Protein AF-A0A3N5R947-F1 (afdb_monomer)

Structure (mmCIF, N/CA/C/O backbone):
data_AF-A0A3N5R947-F1
#
_entry.id   AF-A0A3N5R947-F1
#
loop_
_atom_site.group_PDB
_atom_site.id
_atom_site.type_symbol
_atom_site.label_atom_id
_atom_site.label_alt_id
_atom_site.label_comp_id
_atom_site.label_asym_id
_atom_site.label_entity_id
_atom_site.label_seq_id
_atom_site.pdbx_PDB_ins_code
_atom_site.Cartn_x
_atom_site.Cartn_y
_atom_site.Cartn_z
_atom_site.occupancy
_atom_site.B_iso_or_equiv
_atom_site.auth_seq_id
_atom_site.auth_comp_id
_atom_site.auth_asym_id
_atom_site.auth_atom_id
_atom_site.pdbx_PDB_model_num
ATOM 1 N N . MET A 1 1 ? 16.769 -9.281 -31.457 1.00 62.62 1 MET A N 1
ATOM 2 C CA . MET A 1 1 ? 15.915 -8.211 -30.897 1.00 62.62 1 MET A CA 1
ATOM 3 C C . MET A 1 1 ? 16.842 -7.136 -30.352 1.00 62.62 1 MET A C 1
ATOM 5 O O . MET A 1 1 ? 17.640 -7.441 -29.478 1.00 62.62 1 MET A O 1
ATOM 9 N N . ASN A 1 2 ? 16.855 -5.943 -30.951 1.00 82.00 2 ASN A N 1
ATOM 10 C CA . ASN A 1 2 ? 17.850 -4.909 -30.638 1.00 82.00 2 ASN A CA 1
ATOM 11 C C . ASN A 1 2 ? 17.628 -4.403 -29.207 1.00 82.00 2 ASN A C 1
ATOM 13 O O . ASN A 1 2 ? 16.502 -4.042 -28.869 1.00 82.00 2 ASN A O 1
ATOM 17 N N . ALA A 1 3 ? 18.675 -4.366 -28.377 1.00 84.38 3 ALA A N 1
ATOM 18 C CA . ALA A 1 3 ? 18.575 -3.989 -26.960 1.00 84.38 3 ALA A CA 1
ATOM 19 C C . ALA A 1 3 ? 17.883 -2.627 -26.745 1.00 84.38 3 ALA A C 1
ATOM 21 O O . ALA A 1 3 ? 17.118 -2.453 -25.802 1.00 84.38 3 ALA A O 1
ATOM 22 N N . VAL A 1 4 ? 18.073 -1.696 -27.685 1.00 88.44 4 VAL A N 1
ATOM 23 C CA . VAL A 1 4 ? 17.429 -0.375 -27.692 1.00 88.44 4 VAL A CA 1
ATOM 24 C C . VAL A 1 4 ? 15.906 -0.476 -27.848 1.00 88.44 4 VAL A C 1
ATOM 26 O O . VAL A 1 4 ? 15.169 0.201 -27.141 1.00 88.44 4 VAL A O 1
ATOM 29 N N . LEU A 1 5 ? 15.414 -1.357 -28.725 1.00 89.88 5 LEU A N 1
ATOM 30 C CA . LEU A 1 5 ? 13.975 -1.558 -28.929 1.00 89.88 5 LEU A CA 1
ATOM 31 C C . LEU A 1 5 ? 13.323 -2.173 -27.681 1.00 89.88 5 LEU A C 1
ATOM 33 O O . LEU A 1 5 ? 12.257 -1.735 -27.259 1.00 89.88 5 LEU A O 1
ATOM 37 N N . ALA A 1 6 ? 13.991 -3.152 -27.061 1.00 88.06 6 ALA A N 1
ATOM 38 C CA . ALA A 1 6 ? 13.522 -3.760 -25.818 1.00 88.06 6 ALA A CA 1
ATOM 39 C C . ALA A 1 6 ? 13.446 -2.736 -24.673 1.00 88.06 6 ALA A C 1
ATOM 41 O O . ALA A 1 6 ? 12.478 -2.746 -23.917 1.00 88.06 6 ALA A O 1
ATOM 42 N N . PHE A 1 7 ? 14.416 -1.817 -24.585 1.00 89.62 7 PHE A N 1
ATOM 43 C CA . PHE A 1 7 ? 14.416 -0.752 -23.582 1.00 89.62 7 PHE A CA 1
ATOM 44 C C . PHE A 1 7 ? 13.182 0.148 -23.697 1.00 89.62 7 PHE A C 1
ATOM 46 O O . PHE A 1 7 ? 12.477 0.340 -22.709 1.00 89.62 7 PHE A O 1
ATOM 53 N N . PHE A 1 8 ? 12.874 0.644 -24.900 1.00 92.50 8 PHE A N 1
ATOM 54 C CA . PHE A 1 8 ? 11.697 1.491 -25.098 1.00 92.50 8 PHE A CA 1
ATOM 55 C C . PHE A 1 8 ? 10.398 0.746 -24.782 1.00 92.50 8 PHE A C 1
ATOM 57 O O . PHE A 1 8 ? 9.543 1.292 -24.089 1.00 9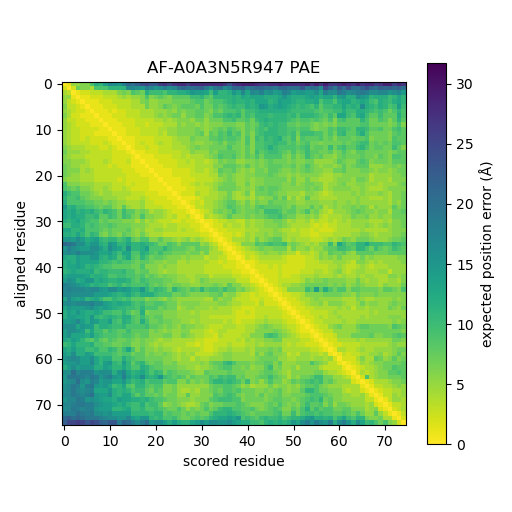2.50 8 PHE A O 1
ATOM 64 N N . ILE A 1 9 ? 10.262 -0.510 -25.217 1.00 91.81 9 ILE A N 1
ATOM 65 C CA . ILE A 1 9 ? 9.064 -1.313 -24.934 1.00 91.81 9 ILE A CA 1
ATOM 66 C C . ILE A 1 9 ? 8.870 -1.470 -23.426 1.00 91.81 9 ILE A C 1
ATOM 68 O O . ILE A 1 9 ? 7.801 -1.142 -22.923 1.00 91.81 9 ILE A O 1
ATOM 72 N N . VAL A 1 10 ? 9.892 -1.920 -22.693 1.00 91.19 10 VAL A N 1
ATOM 73 C CA . VAL A 1 10 ? 9.794 -2.124 -21.238 1.00 91.19 10 VAL A CA 1
ATOM 74 C C . VAL A 1 10 ? 9.555 -0.805 -20.503 1.00 91.19 10 VAL A C 1
ATOM 76 O O . VAL A 1 10 ? 8.780 -0.783 -19.553 1.00 91.19 10 VAL A O 1
ATOM 79 N N . PHE A 1 11 ? 10.152 0.302 -20.954 1.00 91.31 11 PHE A N 1
ATOM 80 C CA . PHE A 1 11 ? 9.939 1.624 -20.366 1.00 91.31 11 PHE A CA 1
ATOM 81 C C . PHE A 1 11 ? 8.470 2.063 -20.450 1.00 91.31 11 PHE A C 1
ATOM 83 O O . PHE A 1 11 ? 7.869 2.411 -19.433 1.00 91.31 11 PHE A O 1
ATOM 90 N N . PHE A 1 12 ? 7.862 1.978 -21.637 1.00 92.56 12 PHE A N 1
ATOM 91 C CA . PHE A 1 12 ? 6.449 2.320 -21.810 1.00 92.56 12 PHE A CA 1
ATOM 92 C C . PHE A 1 12 ? 5.519 1.321 -21.113 1.00 92.56 12 PHE A C 1
ATOM 94 O O . PHE A 1 12 ? 4.534 1.727 -20.498 1.00 92.56 12 PHE 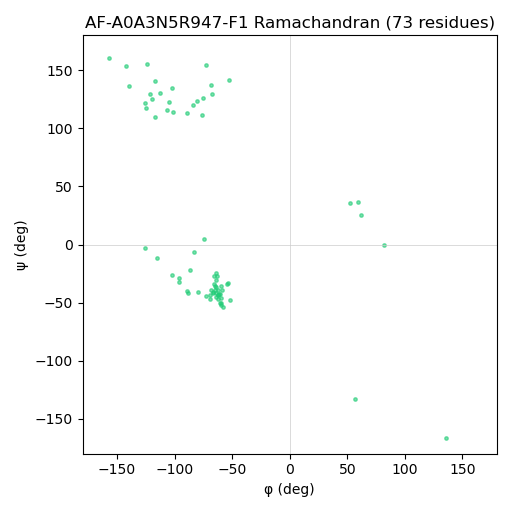A O 1
ATOM 101 N N . LEU A 1 13 ? 5.844 0.025 -21.152 1.00 92.25 13 LEU A N 1
ATOM 102 C CA . LEU A 1 13 ? 5.048 -1.006 -20.487 1.00 92.25 13 LEU A CA 1
ATOM 103 C C . LEU A 1 13 ? 5.070 -0.836 -18.964 1.00 92.25 13 LEU A C 1
ATOM 105 O O . LEU A 1 13 ? 4.039 -0.995 -18.320 1.00 92.25 13 LEU A O 1
ATOM 109 N N . SER A 1 14 ? 6.217 -0.467 -18.389 1.00 90.44 14 SER A N 1
ATOM 110 C CA . SER A 1 14 ? 6.368 -0.207 -16.955 1.00 90.44 14 SER A CA 1
ATOM 111 C C . SER A 1 14 ? 5.435 0.909 -16.483 1.00 90.44 14 SER A C 1
ATOM 113 O O . SER A 1 14 ? 4.796 0.781 -15.441 1.00 90.44 14 SER A O 1
ATOM 115 N N . PHE A 1 15 ? 5.253 1.956 -17.294 1.00 90.81 15 PHE A N 1
ATOM 116 C CA . PHE A 1 15 ? 4.344 3.056 -16.96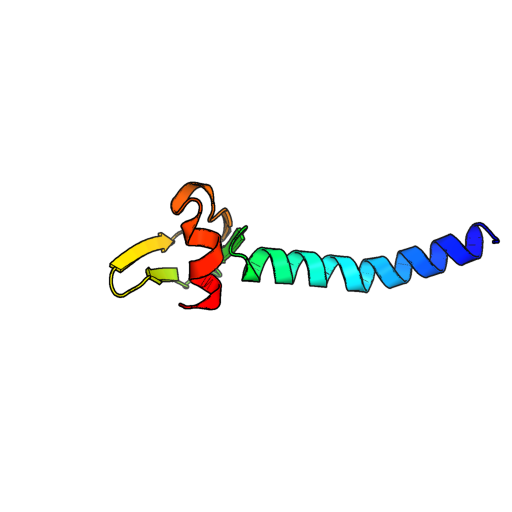7 1.00 90.81 15 PHE A CA 1
ATOM 117 C C . PHE A 1 15 ? 2.875 2.618 -16.863 1.00 90.81 15 PHE A C 1
ATOM 119 O O . PHE A 1 15 ? 2.109 3.229 -16.125 1.00 90.81 15 PHE A O 1
ATOM 126 N N . LEU A 1 16 ? 2.484 1.546 -17.562 1.00 90.69 16 LEU A N 1
ATOM 127 C CA . LEU A 1 16 ? 1.153 0.946 -17.452 1.00 90.69 16 LEU A CA 1
ATOM 128 C C . LEU A 1 16 ? 1.092 -0.129 -16.355 1.00 90.69 16 LEU A C 1
ATOM 130 O O . LEU A 1 16 ? 0.123 -0.203 -15.607 1.00 90.69 16 LEU A O 1
ATOM 134 N N . ILE A 1 17 ? 2.130 -0.954 -16.234 1.00 91.69 17 ILE A N 1
ATOM 135 C CA . ILE A 1 17 ? 2.178 -2.082 -15.299 1.00 91.69 17 ILE A CA 1
ATOM 136 C C . ILE A 1 17 ? 2.252 -1.606 -13.846 1.00 91.69 17 ILE A C 1
ATOM 138 O O . ILE A 1 17 ? 1.546 -2.144 -12.997 1.00 91.69 17 ILE A O 1
ATOM 142 N N . VAL A 1 18 ? 3.067 -0.593 -13.546 1.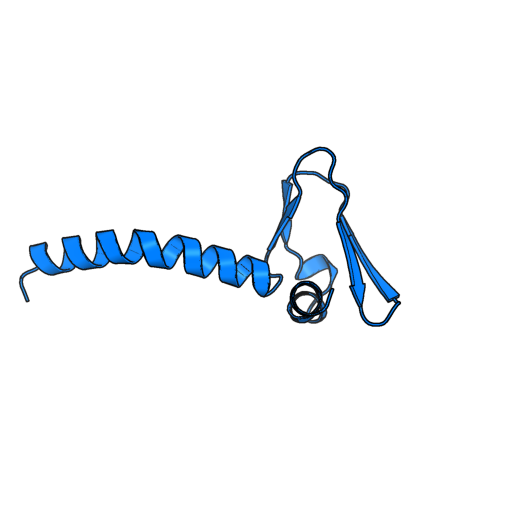00 90.94 18 VAL A N 1
ATOM 143 C CA . VAL A 1 18 ? 3.234 -0.069 -12.182 1.00 90.94 18 VAL A CA 1
ATOM 144 C C . VAL A 1 18 ? 1.909 0.409 -11.572 1.00 90.94 18 VAL A C 1
ATOM 146 O O . VAL A 1 18 ? 1.563 -0.086 -10.496 1.00 90.94 18 VAL A O 1
ATOM 149 N N . PRO A 1 19 ? 1.122 1.304 -12.207 1.00 88.75 19 PRO A N 1
ATOM 150 C CA . PRO A 1 19 ? -0.152 1.721 -11.634 1.00 88.75 19 PRO A CA 1
ATOM 151 C C . PRO A 1 19 ? -1.145 0.561 -11.551 1.00 88.75 19 PRO A C 1
ATOM 153 O O . PRO A 1 19 ? -1.859 0.473 -10.561 1.00 88.75 19 PRO A O 1
ATOM 156 N N . VAL A 1 20 ? -1.153 -0.370 -12.513 1.00 90.25 20 VAL A N 1
ATOM 157 C CA . VAL A 1 20 ? -2.032 -1.550 -12.465 1.00 90.25 20 VAL A CA 1
ATOM 158 C C . VAL A 1 20 ? -1.709 -2.435 -11.262 1.00 90.25 20 VAL A C 1
ATOM 160 O O . VAL A 1 20 ? -2.617 -2.800 -10.521 1.00 90.25 20 VAL A O 1
ATOM 163 N N . ILE A 1 21 ? -0.434 -2.743 -11.012 1.00 88.38 21 ILE A N 1
ATOM 164 C CA . ILE A 1 21 ? -0.019 -3.555 -9.858 1.00 88.38 21 ILE A CA 1
ATOM 165 C C . ILE A 1 21 ? -0.391 -2.862 -8.546 1.00 88.38 21 ILE A C 1
ATOM 167 O O . ILE A 1 21 ? -0.911 -3.507 -7.638 1.00 88.38 21 ILE A O 1
ATOM 171 N N . LEU A 1 22 ? -0.166 -1.551 -8.448 1.00 86.25 22 LEU A N 1
ATOM 172 C CA . LEU A 1 22 ? -0.528 -0.765 -7.269 1.00 86.25 22 LEU A CA 1
ATOM 173 C C . LEU A 1 22 ? -2.052 -0.744 -7.056 1.00 86.25 22 LEU A C 1
ATOM 175 O O . LEU A 1 22 ? -2.539 -1.014 -5.958 1.00 86.25 22 LEU A O 1
ATOM 179 N N . SER A 1 23 ? -2.833 -0.520 -8.113 1.00 84.50 23 SER A N 1
ATOM 180 C CA . SER A 1 23 ? -4.296 -0.573 -8.056 1.00 84.50 23 SER A CA 1
ATOM 181 C C . SER A 1 23 ? -4.813 -1.952 -7.649 1.00 84.50 23 SER A C 1
ATOM 183 O O . SER A 1 23 ? -5.706 -2.035 -6.810 1.00 84.50 23 SER A O 1
ATOM 185 N N . VAL A 1 24 ? -4.237 -3.032 -8.181 1.00 84.75 24 VAL A N 1
ATOM 186 C CA . VAL A 1 24 ? -4.590 -4.406 -7.796 1.00 84.75 24 VAL A CA 1
ATOM 187 C C . VAL A 1 24 ? -4.192 -4.686 -6.347 1.00 84.75 24 VAL A C 1
ATOM 189 O O . VAL A 1 24 ? -4.988 -5.253 -5.607 1.00 84.75 24 VAL A O 1
ATOM 192 N N . GLY A 1 25 ? -3.021 -4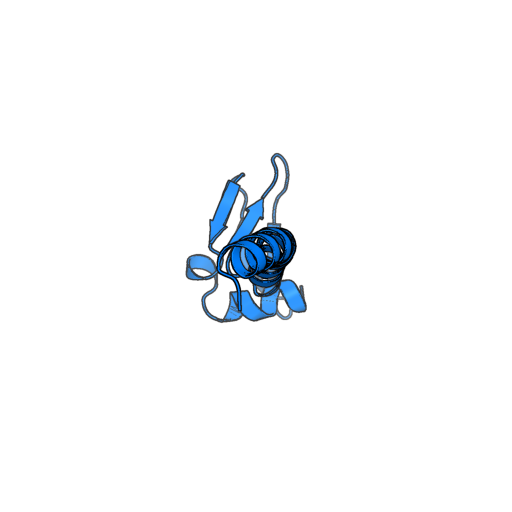.231 -5.895 1.00 83.94 25 GLY A N 1
ATOM 193 C CA . GLY A 1 25 ? -2.605 -4.334 -4.493 1.00 83.94 25 GLY A CA 1
ATOM 194 C C . GLY A 1 25 ? -3.558 -3.608 -3.539 1.00 83.94 25 GLY A C 1
ATOM 195 O O . GLY A 1 25 ? -3.844 -4.111 -2.453 1.00 83.94 25 GLY A O 1
ATOM 196 N N . ARG A 1 26 ? -4.122 -2.473 -3.966 1.00 81.81 26 ARG A N 1
ATOM 197 C CA . ARG A 1 26 ? -5.183 -1.778 -3.229 1.00 81.81 26 ARG A CA 1
ATOM 198 C C . ARG A 1 26 ? -6.495 -2.567 -3.241 1.00 81.81 26 ARG A C 1
ATOM 200 O O . ARG A 1 26 ? -7.097 -2.736 -2.187 1.00 81.81 26 ARG A O 1
ATOM 207 N N . LEU A 1 27 ? -6.934 -3.072 -4.398 1.00 77.50 27 LEU A N 1
ATOM 208 C CA . LEU A 1 27 ? -8.169 -3.866 -4.539 1.00 77.50 27 LEU A CA 1
ATOM 209 C C . LEU A 1 27 ? -8.140 -5.148 -3.705 1.00 77.50 27 LEU A C 1
ATOM 211 O O . LEU A 1 27 ? -9.097 -5.445 -3.005 1.00 77.50 27 LEU A O 1
ATOM 215 N N . LEU A 1 28 ? -7.010 -5.849 -3.710 1.00 79.50 28 LEU A N 1
ATOM 216 C CA . LEU A 1 28 ? -6.775 -7.027 -2.882 1.00 79.50 28 LEU A CA 1
ATOM 217 C C . LEU A 1 28 ? -6.522 -6.676 -1.408 1.00 79.50 28 LEU A C 1
ATOM 219 O O . LEU A 1 28 ? -6.172 -7.551 -0.633 1.00 79.50 28 LEU A O 1
ATOM 223 N N . GLY A 1 29 ? -6.620 -5.413 -0.992 1.00 75.81 29 GLY A N 1
ATOM 224 C CA . GLY A 1 29 ? -6.430 -5.039 0.406 1.00 75.81 29 GLY A CA 1
ATOM 225 C C . GLY A 1 29 ? -5.050 -5.413 0.956 1.00 75.81 29 GLY A C 1
ATOM 226 O O . GLY A 1 29 ? -4.931 -5.821 2.105 1.00 75.81 29 GLY A O 1
ATOM 227 N N . VAL A 1 30 ? -3.988 -5.305 0.152 1.00 80.56 30 VAL A N 1
ATOM 228 C CA . VAL A 1 30 ? -2.601 -5.408 0.646 1.00 80.56 30 VAL A CA 1
ATOM 229 C C . VAL A 1 30 ? -2.254 -4.140 1.420 1.00 80.56 30 VAL A C 1
ATOM 231 O O . VAL A 1 30 ? -1.715 -4.190 2.528 1.00 80.56 30 VAL A O 1
ATOM 234 N N . TYR A 1 31 ? -2.625 -2.995 0.854 1.00 80.38 31 TYR A N 1
ATOM 235 C CA . TYR A 1 31 ? -2.447 -1.693 1.469 1.00 80.38 31 TYR A CA 1
ATOM 236 C C . TYR A 1 31 ? -3.636 -0.782 1.165 1.00 80.38 31 TYR A C 1
ATOM 238 O O . TYR A 1 31 ? -4.301 -0.907 0.136 1.00 80.38 31 TYR A O 1
ATOM 246 N N . THR A 1 32 ? -3.877 0.169 2.056 1.00 84.69 32 THR A N 1
ATOM 247 C CA . THR A 1 32 ? -4.804 1.275 1.839 1.00 84.69 32 THR A CA 1
ATOM 248 C C . THR A 1 32 ? -4.087 2.597 2.045 1.00 84.69 32 THR A C 1
ATOM 250 O O . THR A 1 32 ? -3.072 2.677 2.739 1.00 84.69 32 THR A O 1
ATOM 253 N N . ILE A 1 33 ? -4.616 3.637 1.414 1.00 85.19 33 ILE A N 1
ATOM 254 C CA . ILE A 1 33 ? -4.150 5.007 1.590 1.00 85.19 33 ILE A CA 1
ATOM 255 C C . ILE A 1 33 ? -5.320 5.768 2.188 1.00 85.19 33 ILE A C 1
ATOM 257 O O . ILE A 1 33 ? -6.326 5.989 1.507 1.00 85.19 33 ILE A O 1
ATOM 261 N N . VAL A 1 34 ? -5.173 6.143 3.454 1.00 84.88 34 VAL A N 1
ATOM 262 C CA . VAL A 1 34 ? -6.131 6.985 4.163 1.00 84.88 34 VAL A CA 1
ATOM 263 C C . VAL A 1 34 ? -5.728 8.432 3.929 1.00 84.88 34 VAL A C 1
ATOM 265 O O . VAL A 1 34 ? -4.648 8.862 4.334 1.00 84.88 34 VAL A O 1
ATOM 268 N N . SER A 1 35 ? -6.567 9.174 3.211 1.00 84.06 35 SER A N 1
ATOM 269 C CA . SER A 1 35 ? -6.372 10.616 3.041 1.00 84.06 35 SER A CA 1
ATOM 270 C C . SER A 1 35 ? -6.704 11.354 4.337 1.00 84.06 35 SER A C 1
ATOM 272 O O . SER A 1 35 ? -7.513 10.882 5.133 1.00 84.06 35 SER A O 1
ATOM 274 N N . GLU A 1 36 ? -6.122 12.536 4.537 1.00 84.81 36 GLU A N 1
ATOM 275 C CA .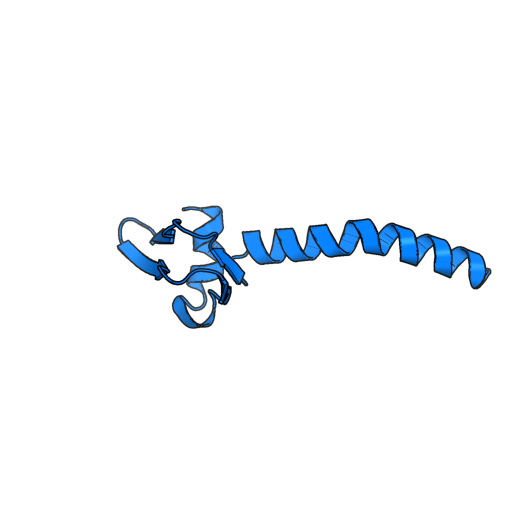 GLU A 1 36 ? -6.457 13.379 5.688 1.00 84.81 36 GLU A CA 1
ATOM 276 C C . GLU A 1 36 ? -7.970 13.614 5.805 1.00 84.81 36 GLU A C 1
ATOM 278 O O . GLU A 1 36 ? -8.671 13.806 4.807 1.00 84.81 36 GLU A O 1
ATOM 283 N N . ARG A 1 37 ? -8.465 13.612 7.052 1.00 81.38 37 ARG A N 1
ATOM 284 C CA . ARG A 1 37 ? -9.890 13.760 7.402 1.00 81.38 37 ARG A CA 1
ATOM 285 C C . ARG A 1 37 ? -10.794 12.652 6.845 1.00 81.38 37 ARG A C 1
ATOM 287 O O . ARG A 1 37 ? -11.988 12.876 6.636 1.00 81.38 37 ARG A O 1
ATOM 294 N N . ARG A 1 38 ? -10.247 11.464 6.582 1.00 84.06 38 ARG A N 1
ATOM 295 C CA . ARG A 1 38 ? -11.018 10.274 6.212 1.00 84.06 38 ARG A CA 1
ATOM 296 C C . ARG A 1 38 ? -10.831 9.208 7.273 1.00 84.06 38 ARG A C 1
ATOM 298 O O . ARG A 1 38 ? -9.732 9.007 7.764 1.00 84.06 38 ARG A O 1
ATOM 305 N N . TYR A 1 39 ? -11.920 8.514 7.562 1.00 82.38 39 TYR A N 1
ATOM 306 C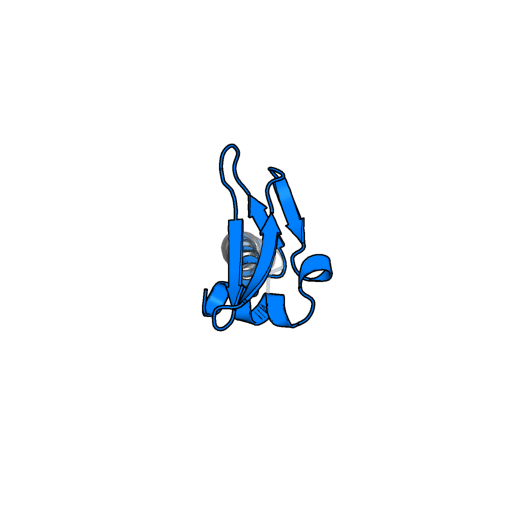 CA . TYR A 1 39 ? -11.956 7.388 8.476 1.00 82.38 39 TYR A CA 1
ATOM 307 C C . TYR A 1 39 ? -12.430 6.172 7.693 1.00 82.38 39 TYR A C 1
ATOM 309 O O . TYR A 1 39 ? -13.471 6.235 7.032 1.00 82.38 39 TYR A O 1
ATOM 317 N N . HIS A 1 40 ? -11.657 5.090 7.717 1.00 83.56 40 HIS A N 1
ATOM 318 C CA . HIS A 1 40 ? -12.009 3.864 7.009 1.00 83.56 40 HIS A CA 1
ATOM 319 C C . HIS A 1 40 ? -12.461 2.805 8.006 1.00 83.56 40 HIS A C 1
ATOM 321 O O . HIS A 1 40 ? -11.671 2.339 8.826 1.00 83.56 40 HIS A O 1
ATOM 327 N N . VAL A 1 41 ? -13.733 2.418 7.905 1.00 82.69 41 VAL A N 1
ATOM 328 C CA . VAL A 1 41 ? -14.316 1.303 8.656 1.00 82.69 41 VAL A CA 1
ATOM 329 C C . VAL A 1 41 ? -14.482 0.131 7.708 1.00 82.69 41 VAL A C 1
ATOM 331 O O . VAL A 1 41 ? -15.155 0.254 6.687 1.00 82.69 41 VAL A O 1
ATOM 334 N N . TYR A 1 42 ? -13.883 -1.000 8.053 1.00 84.19 42 TYR A N 1
ATOM 335 C CA . TYR A 1 42 ? -14.000 -2.228 7.286 1.00 84.19 42 TYR A CA 1
ATOM 336 C C . TYR A 1 42 ? -14.992 -3.163 7.966 1.00 84.19 42 TYR A C 1
ATOM 338 O O . TYR A 1 42 ? -14.747 -3.652 9.071 1.00 84.19 42 TYR A O 1
ATOM 346 N N . VAL A 1 43 ? -16.116 -3.408 7.295 1.00 82.19 43 VAL A N 1
ATOM 347 C CA . VAL A 1 43 ? -17.193 -4.274 7.779 1.00 82.19 43 VAL A CA 1
ATOM 348 C C . VAL A 1 43 ? -17.261 -5.509 6.893 1.00 82.19 43 VAL A C 1
ATOM 350 O O . VAL A 1 43 ? -17.302 -5.398 5.672 1.00 82.19 43 VAL A O 1
ATOM 353 N N . LEU A 1 44 ? -17.282 -6.693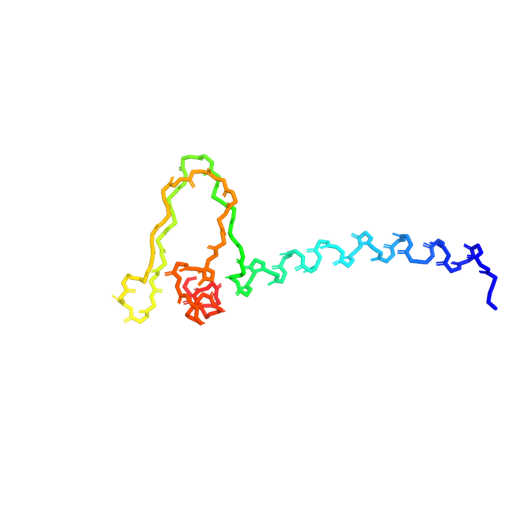 7.497 1.00 84.12 44 LEU A N 1
ATOM 354 C CA . LEU A 1 44 ? -17.450 -7.957 6.790 1.00 84.12 44 LEU A CA 1
ATOM 355 C C . LEU A 1 44 ? -18.629 -8.707 7.414 1.00 84.12 44 LEU A C 1
ATOM 357 O O . LEU A 1 44 ? -18.623 -8.973 8.610 1.00 84.12 44 LEU A O 1
ATOM 361 N N . PHE A 1 45 ? -19.653 -9.030 6.618 1.00 81.12 45 PHE A N 1
ATOM 362 C CA . PHE A 1 45 ? -20.863 -9.735 7.083 1.00 81.12 45 PHE A CA 1
ATOM 363 C C . PHE A 1 45 ? -21.551 -9.094 8.308 1.00 81.12 45 PHE A C 1
ATOM 365 O O . PHE A 1 45 ? -22.081 -9.791 9.169 1.00 81.12 45 PHE A O 1
ATOM 372 N N . GLY A 1 46 ? -21.550 -7.761 8.391 1.00 78.75 46 GLY A N 1
ATOM 373 C CA . GLY A 1 46 ? -22.156 -7.023 9.506 1.00 78.75 46 GLY A CA 1
ATOM 374 C C . GLY A 1 46 ? -21.285 -6.918 10.764 1.00 78.75 46 GLY A C 1
ATOM 375 O O . GLY A 1 46 ? -21.703 -6.275 11.722 1.00 78.75 46 GLY A O 1
ATOM 376 N N . GLU A 1 47 ? -20.075 -7.486 10.763 1.00 79.81 47 GLU A N 1
ATOM 377 C CA . GLU A 1 47 ? -19.087 -7.350 11.836 1.00 79.81 47 GLU A CA 1
ATOM 378 C C . GLU A 1 47 ? -17.998 -6.340 11.441 1.00 79.81 47 GLU A C 1
ATOM 380 O O . GLU A 1 47 ? -17.477 -6.378 10.323 1.00 79.81 47 GLU A O 1
ATOM 385 N N . VAL A 1 48 ? -17.632 -5.432 12.351 1.00 82.75 48 VAL A N 1
ATOM 386 C CA . VAL A 1 48 ? -16.509 -4.502 12.146 1.00 82.75 48 VAL A CA 1
ATOM 387 C C . VAL A 1 48 ? -15.203 -5.270 12.340 1.00 82.75 48 VAL A C 1
ATOM 389 O O . VAL A 1 48 ? -14.887 -5.686 13.450 1.00 82.75 48 VAL A O 1
ATOM 392 N N . VAL A 1 49 ? -14.445 -5.462 11.259 1.00 83.88 49 VAL A N 1
ATOM 393 C CA . VAL A 1 49 ? -13.204 -6.254 11.270 1.00 83.88 49 VAL A CA 1
ATOM 394 C C . VAL A 1 49 ? -11.997 -5.397 11.630 1.00 83.88 49 VAL A C 1
ATOM 396 O O . VAL A 1 49 ? -11.135 -5.839 12.384 1.00 83.88 49 VAL A O 1
ATOM 399 N N . ALA A 1 50 ? -11.921 -4.178 11.096 1.00 84.00 50 ALA A N 1
ATOM 400 C CA . ALA A 1 50 ? -10.890 -3.219 11.468 1.00 84.00 50 ALA A CA 1
ATOM 401 C C . ALA A 1 50 ? -11.327 -1.794 11.175 1.00 84.00 50 ALA A C 1
ATOM 403 O O . ALA A 1 50 ? -12.183 -1.535 10.323 1.00 84.00 50 ALA A O 1
ATOM 404 N N . THR A 1 51 ? -10.648 -0.869 11.839 1.00 86.44 51 THR A N 1
ATOM 405 C CA . THR A 1 51 ? -10.884 0.549 11.658 1.00 86.44 51 THR A CA 1
ATOM 406 C C . THR A 1 51 ? -9.568 1.306 11.646 1.00 86.44 51 THR A C 1
ATOM 408 O O . THR A 1 51 ? -8.685 1.011 12.449 1.00 86.44 51 THR A O 1
ATOM 411 N N . ILE A 1 52 ? -9.427 2.247 10.713 1.00 86.75 52 ILE A N 1
ATOM 412 C CA . ILE A 1 52 ? -8.213 3.047 10.535 1.00 86.75 52 ILE A CA 1
ATOM 413 C C . ILE A 1 52 ? -8.585 4.528 10.593 1.00 86.75 52 ILE A C 1
ATOM 415 O O . ILE A 1 52 ? -9.335 5.011 9.739 1.00 86.75 52 ILE A O 1
ATOM 419 N N . ASP A 1 53 ? -8.036 5.217 11.594 1.00 85.06 53 ASP A N 1
ATOM 420 C CA . ASP A 1 53 ? -8.163 6.670 11.799 1.00 85.06 53 ASP A CA 1
ATOM 421 C C . ASP A 1 53 ? -6.908 7.436 11.362 1.00 85.06 53 ASP A C 1
ATOM 423 O O . ASP A 1 53 ? -6.954 8.605 10.988 1.00 85.06 53 ASP A O 1
ATOM 427 N N . GLU A 1 54 ? -5.754 6.771 11.393 1.00 84.94 54 GLU A N 1
ATOM 428 C CA . GLU A 1 54 ? -4.488 7.440 11.139 1.00 84.94 54 GLU A CA 1
ATOM 429 C C . GLU A 1 54 ? -4.310 7.725 9.637 1.00 84.94 54 GLU A C 1
ATOM 431 O O . GLU A 1 54 ? -4.399 6.811 8.805 1.00 84.94 54 GLU A O 1
ATOM 436 N N . PRO A 1 55 ? -4.050 8.989 9.251 1.00 85.31 55 PRO A N 1
ATOM 437 C CA . PRO A 1 55 ? -3.793 9.329 7.863 1.00 85.31 55 PRO A CA 1
ATOM 438 C C . PRO A 1 55 ? -2.457 8.728 7.415 1.00 85.31 55 PRO A C 1
ATOM 440 O O . PRO A 1 55 ? -1.452 8.807 8.121 1.00 85.31 55 PRO A O 1
ATOM 443 N N . GLY A 1 56 ? -2.429 8.156 6.211 1.00 86.94 56 GLY A N 1
ATOM 444 C CA . GLY A 1 56 ? -1.210 7.608 5.620 1.00 86.94 56 GLY A CA 1
ATOM 445 C C . GLY A 1 56 ? -1.380 6.248 4.950 1.00 86.94 56 GLY A C 1
ATOM 446 O O . GLY A 1 56 ? -2.487 5.780 4.672 1.00 86.94 56 GLY A O 1
ATOM 447 N N . LEU A 1 57 ? -0.241 5.615 4.664 1.00 85.50 57 LEU A N 1
ATOM 448 C CA . LEU A 1 57 ? -0.172 4.281 4.073 1.00 85.50 57 LEU A CA 1
ATOM 449 C C . LEU A 1 57 ? -0.295 3.229 5.174 1.00 85.50 57 LEU A C 1
ATOM 451 O O . LEU A 1 57 ? 0.551 3.163 6.059 1.00 85.50 57 LEU A O 1
ATOM 455 N N . H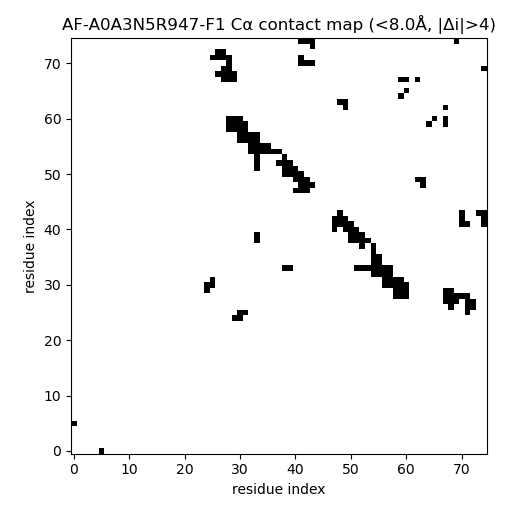IS A 1 58 ? -1.320 2.390 5.088 1.00 83.50 58 HIS A N 1
ATOM 456 C CA . HIS A 1 58 ? -1.551 1.325 6.055 1.00 83.50 58 HIS A CA 1
ATOM 457 C C . HIS A 1 58 ? -1.573 -0.028 5.358 1.00 83.50 58 HIS A C 1
ATOM 459 O O . HIS A 1 58 ? -2.297 -0.225 4.381 1.00 83.50 58 HIS A O 1
ATOM 465 N N . PHE A 1 59 ? -0.798 -0.976 5.881 1.00 83.00 59 PHE A N 1
ATOM 466 C CA . PHE A 1 59 ? -0.877 -2.370 5.462 1.00 83.00 59 PHE A CA 1
ATOM 467 C C . PHE A 1 59 ? -2.048 -3.038 6.174 1.00 83.00 59 PHE A C 1
ATOM 469 O O . PHE A 1 59 ? -2.117 -3.042 7.399 1.00 83.00 59 PHE A O 1
ATOM 476 N N . LEU A 1 60 ? -2.971 -3.607 5.404 1.00 80.62 60 LEU A N 1
ATOM 477 C CA . LEU A 1 60 ? -4.217 -4.180 5.924 1.00 80.62 60 LEU A CA 1
ATOM 478 C C . LEU A 1 60 ? -4.052 -5.644 6.367 1.00 80.62 60 LEU A C 1
ATOM 480 O O . LEU A 1 60 ? -4.803 -6.129 7.211 1.00 80.62 60 LEU A O 1
ATOM 484 N N . TRP A 1 61 ? -3.038 -6.337 5.843 1.00 79.06 61 TRP A N 1
ATOM 485 C CA . TRP A 1 61 ? -2.707 -7.720 6.202 1.00 79.06 61 TRP A CA 1
ATOM 486 C C . TRP A 1 61 ? -2.386 -7.928 7.693 1.00 79.06 61 TRP A C 1
ATOM 488 O O . TRP A 1 61 ? -2.941 -8.855 8.274 1.00 79.06 61 TRP A O 1
ATOM 498 N N . PRO A 1 62 ? -1.561 -7.097 8.359 1.00 77.62 62 PRO A N 1
ATOM 499 C CA . PRO A 1 62 ? -1.329 -7.226 9.800 1.00 77.62 62 PRO A CA 1
ATOM 500 C C . PRO A 1 62 ? -2.584 -6.975 10.649 1.00 77.62 62 PRO A C 1
ATOM 502 O O . PRO A 1 62 ? -2.722 -7.558 11.717 1.00 77.62 62 PRO A O 1
ATOM 505 N N . LEU A 1 63 ? -3.492 -6.114 10.175 1.00 75.06 63 LEU A N 1
ATOM 506 C CA . LEU A 1 63 ? -4.703 -5.711 10.900 1.00 75.06 63 LEU A CA 1
ATOM 507 C C . LEU A 1 63 ? -5.824 -6.754 10.800 1.00 75.06 63 LEU A C 1
ATOM 509 O O . LEU A 1 63 ? -6.524 -7.001 11.775 1.00 75.06 63 LEU A O 1
ATOM 513 N N . MET A 1 64 ? -6.014 -7.353 9.621 1.00 76.50 64 MET A N 1
ATOM 514 C CA . MET A 1 64 ? -7.183 -8.195 9.317 1.00 76.50 64 MET A CA 1
ATOM 515 C C . MET A 1 64 ? -6.822 -9.598 8.809 1.00 76.50 64 MET A C 1
ATOM 517 O O . MET A 1 64 ? -7.706 -10.420 8.548 1.00 76.50 64 MET A O 1
ATOM 521 N N . GLY A 1 65 ? -5.531 -9.889 8.635 1.00 81.69 65 GLY A N 1
ATOM 522 C CA . GLY A 1 65 ? -5.040 -11.149 8.089 1.00 81.69 65 GLY A CA 1
ATOM 523 C C . GLY A 1 65 ? -5.625 -11.442 6.709 1.00 81.69 65 GLY A C 1
ATOM 524 O O . GLY A 1 65 ? -5.708 -10.577 5.838 1.00 81.69 65 GLY A O 1
ATOM 525 N N . TRP A 1 66 ? -6.096 -12.676 6.531 1.00 77.06 66 TRP A N 1
ATOM 526 C CA . TRP A 1 66 ? -6.697 -13.144 5.278 1.00 77.06 66 TRP A CA 1
ATOM 527 C C . TRP A 1 66 ? -7.993 -12.413 4.908 1.00 77.06 66 TRP A C 1
ATOM 529 O O . TRP A 1 66 ? -8.351 -12.346 3.732 1.00 77.06 66 TRP A O 1
ATOM 539 N N . LYS A 1 67 ? -8.698 -11.840 5.898 1.00 77.25 67 LYS A N 1
ATOM 540 C CA . LYS A 1 67 ? -9.942 -11.100 5.653 1.00 77.25 67 LYS A CA 1
ATOM 541 C C . LYS A 1 67 ? -9.679 -9.833 4.829 1.00 77.25 67 LYS A C 1
ATOM 543 O O . LYS A 1 67 ? -10.546 -9.447 4.051 1.00 77.25 67 LYS A O 1
ATOM 548 N N . ALA A 1 68 ? -8.473 -9.258 4.906 1.00 76.31 68 ALA A N 1
ATOM 549 C CA . ALA A 1 68 ? -8.079 -8.066 4.152 1.00 76.31 68 ALA A CA 1
ATOM 550 C C . ALA A 1 68 ? -8.290 -8.203 2.630 1.00 76.31 68 ALA A C 1
ATOM 552 O O . ALA A 1 68 ? -8.677 -7.234 1.983 1.00 76.31 68 ALA A O 1
ATOM 553 N N . LEU A 1 69 ? -8.114 -9.415 2.081 1.00 73.75 69 LEU A N 1
ATOM 554 C CA . LEU A 1 69 ? -8.300 -9.704 0.651 1.00 73.75 69 LEU A CA 1
ATOM 555 C C . LEU A 1 69 ? -9.751 -9.540 0.180 1.00 73.75 69 LEU A C 1
ATOM 557 O O . LEU A 1 69 ? -9.998 -9.166 -0.961 1.00 73.75 69 LEU A O 1
ATOM 561 N N . ILE A 1 70 ? -10.709 -9.847 1.053 1.00 75.56 70 ILE A N 1
ATOM 562 C CA . ILE A 1 70 ? -12.137 -9.910 0.714 1.00 75.56 70 ILE A CA 1
ATOM 563 C C . ILE A 1 70 ? -12.822 -8.587 1.073 1.00 75.56 70 ILE A C 1
ATOM 565 O O . ILE A 1 70 ? -13.732 -8.149 0.371 1.00 75.56 70 ILE A O 1
ATOM 569 N N . VAL A 1 71 ? -12.340 -7.925 2.129 1.00 74.44 71 VAL A N 1
ATOM 570 C CA . VAL A 1 71 ? -12.890 -6.681 2.675 1.00 74.44 71 VAL A CA 1
ATOM 571 C C . VAL A 1 71 ? -13.067 -5.590 1.613 1.00 74.44 71 VAL A C 1
ATOM 573 O O . VAL A 1 71 ? -14.140 -5.015 1.540 1.00 74.44 71 VAL A O 1
ATOM 576 N N . ASN A 1 72 ? -12.071 -5.319 0.765 1.00 72.31 72 ASN A N 1
ATOM 577 C CA . ASN A 1 72 ? -12.176 -4.236 -0.226 1.00 72.31 72 ASN A CA 1
ATOM 578 C C . ASN A 1 72 ? -12.925 -4.642 -1.516 1.00 72.31 72 ASN A C 1
ATOM 580 O O . ASN A 1 72 ? -13.155 -3.811 -2.388 1.00 72.31 72 ASN A O 1
ATOM 584 N N . THR A 1 73 ? -13.279 -5.925 -1.663 1.00 63.72 73 THR A N 1
ATOM 585 C CA . THR A 1 73 ? -14.068 -6.418 -2.808 1.00 63.72 73 THR A CA 1
ATOM 586 C C . THR A 1 73 ? -15.563 -6.501 -2.476 1.00 63.72 73 THR A C 1
ATOM 588 O O . THR A 1 73 ? -16.393 -6.376 -3.372 1.00 63.72 73 THR A O 1
ATOM 591 N N . PHE A 1 74 ? -15.910 -6.720 -1.202 1.00 61.62 74 PHE A N 1
ATOM 592 C CA . PHE A 1 74 ? -17.290 -6.916 -0.734 1.00 61.62 74 PHE A CA 1
ATOM 593 C C . PHE A 1 74 ? -17.811 -5.823 0.214 1.00 61.62 74 PHE A C 1
ATOM 595 O O . PHE A 1 74 ? -19.009 -5.825 0.504 1.00 61.62 74 PHE A O 1
ATOM 602 N N . GLY A 1 75 ? -16.939 -4.948 0.721 1.00 50.91 75 GLY A N 1
ATOM 603 C CA . GLY A 1 75 ? -17.262 -3.842 1.630 1.00 50.91 75 GLY A CA 1
ATOM 604 C C . GLY A 1 75 ? -17.265 -2.487 0.942 1.00 50.91 75 GLY A C 1
ATOM 605 O O . GLY A 1 75 ? -16.416 -2.278 0.047 1.00 50.91 75 GLY A O 1
#

Solvent-accessible surface area (backbone atoms only — not comparable to full-atom values): 4298 Å² total; per-residue (Å²): 132,60,70,69,60,53,48,54,52,50,54,58,47,44,69,56,47,53,57,49,53,52,52,48,37,39,45,42,18,51,37,48,76,37,52,82,99,42,73,51,77,42,46,54,96,90,41,80,66,47,74,48,68,72,63,40,82,42,65,31,39,88,70,45,44,80,54,18,46,51,38,56,71,79,83

pLDDT: mean 82.57, std 7.45, range [50.91, 92.56]

Mean predicted aligned error: 7.19 Å

Sequence (75 aa):
MNAVLAFFIVFFLSFLIVPVILSVGRLLGVYTIVSERRYHVYVLFGEVVATIDEPGLHFLWPLMGWKALIVNTFG

Secondary structure (DSSP, 8-state):
--HHHHHHHHHHHHHHHHHHHHHHHHHTTSEEEE-TT--EEEEETTEEEEEE-S-EEEESHHHHGGGHHHHHHH-

Foldseek 3Di:
DDPVVVVVVCVVVCVVVVVVVVVVCVLQQQKDAAAPPDKDFFDDPNRGQDIDDDGGIDGCCVRRNNVSRCRSVPD

Radius of gyration: 17.06 Å; Cα contacts (8 Å, |Δi|>4): 92; chains: 1; bounding box: 41×27×43 Å